Protein AF-A0A1S0TN84-F1 (afdb_monomer)

Foldseek 3Di:
DFLLVLCVVCLVVLLVVLLVLLLLLLVLVLLLVCLVCVPVNVVDDCVVSVVVSNVVSNVRSVVLSVQLNVQRDRDDDPPSDSLRSRDPVSSVVVVVVSVVSVVSSVVSVVVSVVSVVVVVVVCVVVVVVVVVVVVVVVVVVVVVVVVD

Sequence (148 aa):
MKRVNCYQSIFLYCYSFNMSTVTILFLAIDRFIAVQSPLKYRTARTIPYIALAIVTGFAYSTAFVIAGFIVADDELVEPCDQTMAYSTDLMTVWNYGSVSIAVAVFIINVIDYYLLRKTWKRCKYVCFSFILLTVKLRSNYGNVHRNK

pLDDT: mean 79.76, std 17.48, range [40.31, 96.12]

Radius of gyration: 25.68 Å; Cα contacts (8 Å, |Δi|>4): 105; chains: 1; bounding box: 56×32×80 Å

Organism: Loa loa (NCBI:txid7209)

Mean predicted aligned error: 10.69 Å

Solvent-accessible surface area (backbone atoms only — not comparable to full-atom values): 7874 Å² total; per-residue (Å²): 84,40,18,48,62,42,29,72,73,41,46,68,57,51,33,53,50,46,29,49,56,46,45,52,43,50,52,39,52,51,52,45,50,41,71,77,32,59,76,57,49,73,71,47,77,60,64,66,56,53,51,50,45,50,51,52,19,52,53,52,22,50,52,53,51,52,50,40,65,72,55,41,49,81,51,79,36,81,70,83,43,77,67,55,30,32,37,76,70,58,31,49,54,49,50,54,50,52,52,52,51,52,52,51,37,50,54,44,49,53,51,41,52,54,52,49,53,52,48,49,55,48,44,57,56,48,49,50,47,50,51,49,48,53,50,53,53,52,54,55,58,57,55,64,68,70,77,109

Structure (mmCIF, N/CA/C/O backbone):
data_AF-A0A1S0TN84-F1
#
_entry.id   AF-A0A1S0TN84-F1
#
loop_
_atom_site.group_PDB
_atom_site.id
_atom_site.type_symbol
_atom_site.label_atom_id
_atom_site.label_alt_id
_atom_site.label_comp_id
_atom_site.label_asym_id
_atom_site.label_entity_id
_atom_site.label_seq_id
_atom_site.pdbx_PDB_ins_code
_atom_site.Cartn_x
_atom_site.Cartn_y
_atom_site.Cartn_z
_atom_site.occupancy
_atom_site.B_iso_or_equiv
_atom_site.auth_seq_id
_atom_site.auth_comp_id
_atom_site.auth_asym_id
_atom_site.auth_atom_id
_atom_site.pdbx_PDB_model_num
ATOM 1 N N . MET A 1 1 ? 2.678 -1.314 -28.727 1.00 82.12 1 MET A N 1
ATOM 2 C CA . MET A 1 1 ? 3.517 -0.184 -28.230 1.00 82.12 1 MET A CA 1
ATOM 3 C C . MET A 1 1 ? 4.728 -0.771 -27.500 1.00 82.12 1 MET A C 1
ATOM 5 O O . MET A 1 1 ? 4.587 -1.844 -26.934 1.00 82.12 1 MET A O 1
ATOM 9 N N . LYS A 1 2 ? 5.915 -0.142 -27.502 1.00 86.88 2 LYS A N 1
ATOM 10 C CA . LYS A 1 2 ? 7.049 -0.647 -26.690 1.00 86.88 2 LYS A CA 1
ATOM 11 C C . LYS A 1 2 ? 6.750 -0.525 -25.187 1.00 86.88 2 LYS A C 1
ATOM 13 O O . LYS A 1 2 ? 6.219 0.513 -24.777 1.00 86.88 2 LYS A O 1
ATOM 18 N N . ARG A 1 3 ? 7.126 -1.521 -24.372 1.00 86.38 3 ARG A N 1
ATOM 19 C CA . ARG A 1 3 ? 6.904 -1.526 -22.909 1.00 86.38 3 ARG A CA 1
ATOM 20 C C . ARG A 1 3 ? 7.505 -0.296 -22.227 1.00 86.38 3 ARG A C 1
ATOM 22 O O . ARG A 1 3 ? 6.803 0.329 -21.442 1.00 86.38 3 ARG A O 1
ATOM 29 N N . VAL A 1 4 ? 8.715 0.134 -22.598 1.00 87.38 4 VAL A N 1
ATOM 30 C CA . VAL A 1 4 ? 9.333 1.378 -22.080 1.00 87.38 4 VAL A CA 1
ATOM 31 C C . VAL A 1 4 ? 8.448 2.620 -22.259 1.00 87.38 4 VAL A C 1
ATOM 33 O O . VAL A 1 4 ? 8.269 3.396 -21.322 1.00 87.38 4 VAL A O 1
ATOM 36 N N . ASN A 1 5 ? 7.833 2.783 -23.435 1.00 89.62 5 ASN A N 1
ATOM 37 C CA . ASN A 1 5 ? 6.984 3.937 -23.748 1.00 89.62 5 ASN A CA 1
ATOM 38 C C . ASN A 1 5 ? 5.638 3.837 -23.023 1.00 89.62 5 ASN A C 1
ATOM 40 O O . ASN A 1 5 ? 5.116 4.836 -22.533 1.00 89.62 5 ASN A O 1
ATOM 44 N N . CYS A 1 6 ? 5.089 2.623 -22.933 1.00 89.62 6 CYS A N 1
ATOM 45 C CA . CYS A 1 6 ? 3.885 2.354 -22.157 1.00 89.62 6 CYS A CA 1
ATOM 46 C C . CYS A 1 6 ? 4.108 2.691 -20.676 1.00 89.62 6 CYS A C 1
ATOM 48 O O . CYS A 1 6 ? 3.357 3.477 -20.099 1.00 89.62 6 CYS A O 1
ATOM 50 N N . TYR A 1 7 ? 5.187 2.174 -20.086 1.00 89.62 7 TYR A N 1
ATOM 51 C CA . TYR A 1 7 ? 5.543 2.402 -18.692 1.00 89.62 7 TYR A CA 1
ATOM 52 C C . TYR A 1 7 ? 5.740 3.891 -18.390 1.00 89.62 7 TYR A C 1
ATOM 54 O O . TYR A 1 7 ? 5.174 4.404 -17.429 1.00 89.62 7 TYR A O 1
ATOM 62 N N . GLN A 1 8 ? 6.439 4.622 -19.262 1.00 89.38 8 GLN A N 1
ATOM 63 C CA . GLN A 1 8 ? 6.575 6.080 -19.165 1.00 89.38 8 GLN A CA 1
ATOM 64 C C . GLN A 1 8 ? 5.245 6.834 -19.243 1.00 89.38 8 GLN A C 1
ATOM 66 O O . GLN A 1 8 ? 5.127 7.912 -18.668 1.00 89.38 8 GLN A O 1
ATOM 71 N N . SER A 1 9 ? 4.237 6.298 -19.930 1.00 90.88 9 SER A N 1
ATOM 72 C CA . SER A 1 9 ? 2.919 6.930 -19.987 1.00 90.88 9 SER A CA 1
ATOM 73 C C . SER A 1 9 ? 2.090 6.664 -18.729 1.00 90.88 9 SER A C 1
ATOM 75 O O . SER A 1 9 ? 1.264 7.502 -18.368 1.00 90.88 9 SER A O 1
ATOM 77 N N . ILE A 1 10 ? 2.282 5.516 -18.069 1.00 92.00 10 ILE A N 1
ATOM 78 C CA . ILE A 1 10 ? 1.441 5.076 -16.944 1.00 92.00 10 ILE A CA 1
ATOM 79 C C . ILE A 1 10 ? 2.160 5.050 -15.588 1.00 92.00 10 ILE A C 1
ATOM 81 O O . ILE A 1 10 ? 1.551 4.673 -14.588 1.00 92.00 10 ILE A O 1
ATOM 85 N N . PHE A 1 11 ? 3.424 5.478 -15.501 1.00 91.62 11 PHE A N 1
ATOM 86 C CA . PHE A 1 11 ? 4.207 5.394 -14.258 1.00 91.62 11 PHE A CA 1
ATOM 87 C C . PHE A 1 11 ? 3.533 6.106 -13.075 1.00 91.62 11 PHE A C 1
ATOM 89 O O . PHE A 1 11 ? 3.576 5.598 -11.957 1.00 91.62 11 PHE A O 1
ATOM 96 N N . LEU A 1 12 ? 2.871 7.248 -13.312 1.00 92.69 12 LEU A N 1
ATOM 97 C CA . LEU A 1 12 ? 2.117 7.968 -12.277 1.00 92.69 12 LEU A CA 1
ATOM 98 C C . LEU A 1 12 ? 0.924 7.156 -11.775 1.00 92.69 12 LEU A C 1
ATOM 100 O O . LEU A 1 12 ? 0.656 7.133 -10.577 1.00 92.69 12 LEU A O 1
ATOM 104 N N . TYR A 1 13 ? 0.232 6.458 -12.675 1.00 92.00 13 TYR A N 1
ATOM 105 C CA . TYR A 1 13 ? -0.866 5.573 -12.305 1.00 92.00 13 TYR A CA 1
ATOM 106 C C . TYR A 1 13 ? -0.361 4.405 -11.448 1.00 92.00 13 TYR A C 1
ATOM 108 O O . TYR A 1 13 ? -0.888 4.177 -10.356 1.00 92.00 13 TYR A O 1
ATOM 116 N N . CYS A 1 14 ? 0.715 3.734 -11.874 1.00 90.88 14 CYS A N 1
ATOM 117 C CA . CYS A 1 14 ? 1.341 2.658 -11.101 1.00 90.88 14 CYS A CA 1
ATOM 118 C C . CYS A 1 14 ? 1.813 3.149 -9.722 1.00 90.88 14 CYS A C 1
ATOM 120 O O . CYS A 1 14 ? 1.616 2.480 -8.706 1.00 90.88 14 CYS A O 1
ATOM 122 N N . TYR A 1 15 ? 2.381 4.355 -9.661 1.00 93.19 15 TYR A N 1
ATOM 123 C CA . TYR A 1 15 ? 2.799 4.993 -8.416 1.00 93.19 15 TYR A CA 1
ATOM 124 C C . TYR A 1 15 ? 1.627 5.194 -7.446 1.00 93.19 15 TYR A C 1
ATOM 126 O O . TYR A 1 15 ? 1.687 4.764 -6.290 1.00 93.19 15 TYR A O 1
ATOM 134 N N . SER A 1 16 ? 0.536 5.804 -7.920 1.00 94.25 16 SER A N 1
ATOM 135 C CA . SER A 1 16 ? -0.669 6.046 -7.122 1.00 94.25 16 SER A CA 1
ATOM 136 C C . SER A 1 16 ? -1.349 4.752 -6.674 1.00 94.25 16 SER A C 1
ATOM 138 O O . SER A 1 16 ? -1.869 4.688 -5.557 1.00 94.25 16 SER A O 1
ATOM 140 N N . PHE A 1 17 ? -1.326 3.705 -7.500 1.00 92.44 17 PHE A N 1
ATOM 141 C CA . PHE A 1 17 ? -1.874 2.401 -7.136 1.00 92.44 17 PHE A CA 1
ATOM 142 C C . PHE A 1 17 ? -1.087 1.752 -5.986 1.00 92.44 17 PHE A C 1
ATOM 144 O O . PHE A 1 17 ? -1.671 1.327 -4.983 1.00 92.44 17 PHE A O 1
ATOM 151 N N . ASN A 1 18 ? 0.245 1.748 -6.081 1.00 92.38 18 ASN A N 1
ATOM 152 C CA . ASN A 1 18 ? 1.125 1.217 -5.034 1.00 92.38 18 ASN A CA 1
ATOM 153 C C . ASN A 1 18 ? 0.947 1.976 -3.713 1.00 92.38 18 ASN A C 1
ATOM 155 O O . ASN A 1 18 ? 0.811 1.373 -2.648 1.00 92.38 18 ASN A O 1
ATOM 159 N N . MET A 1 19 ? 0.852 3.304 -3.795 1.00 94.19 19 MET A N 1
ATOM 160 C CA . MET A 1 19 ? 0.531 4.164 -2.656 1.00 94.19 19 MET A CA 1
ATOM 161 C C . MET A 1 19 ? -0.801 3.818 -1.998 1.00 94.19 19 MET A C 1
ATOM 163 O O . MET A 1 19 ? -0.888 3.700 -0.772 1.00 94.19 19 MET A O 1
ATOM 167 N N . SER A 1 20 ? -1.842 3.643 -2.809 1.00 93.69 20 SER A N 1
ATOM 168 C CA . SER A 1 20 ? -3.188 3.329 -2.328 1.00 93.69 20 SER A CA 1
ATOM 169 C C . SER A 1 20 ? -3.215 1.979 -1.614 1.00 93.69 20 SER A C 1
ATOM 171 O O . SER A 1 20 ? -3.809 1.862 -0.545 1.00 93.69 20 SER A O 1
ATOM 173 N N . THR A 1 21 ? -2.500 0.988 -2.148 1.00 92.81 21 THR A N 1
ATOM 174 C CA . THR A 1 21 ? -2.408 -0.364 -1.576 1.00 92.81 21 THR A CA 1
ATOM 175 C C . THR A 1 21 ? -1.798 -0.347 -0.173 1.00 92.81 21 THR A C 1
ATOM 177 O O . THR A 1 21 ? -2.374 -0.903 0.764 1.00 92.81 21 THR A O 1
ATOM 180 N N . VAL A 1 22 ? -0.680 0.365 0.009 1.00 93.81 22 VAL A N 1
ATOM 181 C CA . VAL A 1 22 ? -0.045 0.528 1.329 1.00 93.81 22 VAL A CA 1
ATOM 182 C C . VAL A 1 22 ? -0.947 1.323 2.276 1.00 93.81 22 VAL A C 1
ATOM 184 O O . VAL A 1 22 ? -1.143 0.936 3.427 1.00 93.81 22 VAL A O 1
ATOM 187 N N . THR A 1 23 ? -1.565 2.400 1.791 1.00 93.25 23 THR A N 1
ATOM 188 C CA . THR A 1 23 ? -2.438 3.258 2.607 1.00 93.25 23 THR A CA 1
ATOM 189 C C . THR A 1 23 ? -3.654 2.500 3.145 1.00 93.25 23 THR A C 1
ATOM 191 O O . THR A 1 23 ? -4.007 2.650 4.315 1.00 93.25 23 THR A O 1
ATOM 194 N N . ILE A 1 24 ? -4.280 1.648 2.327 1.00 93.81 24 ILE A N 1
ATOM 195 C CA . ILE A 1 24 ? -5.426 0.825 2.741 1.00 93.81 24 ILE A CA 1
ATOM 196 C C . ILE A 1 24 ? -5.029 -0.155 3.855 1.00 93.81 24 ILE A C 1
ATOM 198 O O . ILE A 1 24 ? -5.808 -0.359 4.789 1.00 93.81 24 ILE A O 1
ATOM 202 N N . LEU A 1 25 ? -3.816 -0.716 3.811 1.00 92.88 25 LEU A N 1
ATOM 203 C CA . LEU A 1 25 ? -3.302 -1.577 4.879 1.00 92.88 25 LEU A CA 1
ATOM 204 C C . LEU A 1 25 ? -3.161 -0.818 6.203 1.00 92.88 25 LEU A C 1
ATOM 206 O O . LEU A 1 25 ? -3.662 -1.276 7.231 1.00 92.88 25 LEU A O 1
ATOM 210 N N . PHE A 1 26 ? -2.548 0.368 6.182 1.00 92.94 26 PHE A N 1
ATOM 211 C CA . PHE A 1 26 ? -2.432 1.2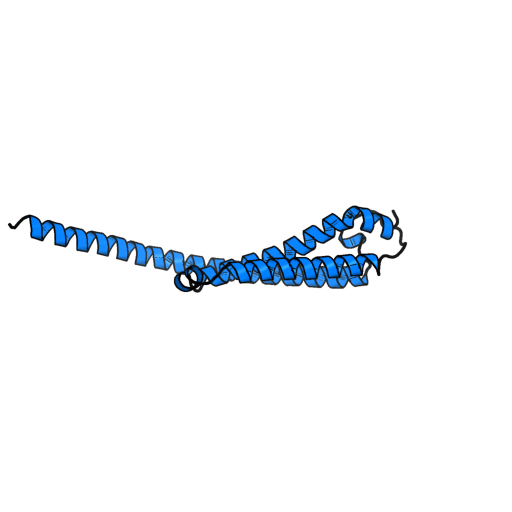05 7.380 1.00 92.94 26 PHE A CA 1
ATOM 212 C C . PHE A 1 26 ? -3.790 1.664 7.913 1.00 92.94 26 PHE A C 1
ATOM 214 O O . PHE A 1 26 ? -3.967 1.743 9.129 1.00 92.94 26 PHE A O 1
ATOM 221 N N . LEU A 1 27 ? -4.761 1.925 7.037 1.00 91.19 27 LEU A N 1
ATOM 222 C CA . LEU A 1 27 ? -6.123 2.268 7.441 1.00 91.19 27 LEU A CA 1
ATOM 223 C C . LEU A 1 27 ? -6.826 1.091 8.133 1.00 91.19 27 LEU A C 1
ATOM 225 O O . LEU A 1 27 ? -7.530 1.292 9.122 1.00 91.19 27 LEU A O 1
ATOM 229 N N . ALA A 1 28 ? -6.637 -0.134 7.635 1.00 91.19 28 ALA A N 1
ATOM 230 C CA . ALA A 1 28 ? -7.175 -1.334 8.272 1.00 91.19 28 ALA A CA 1
ATOM 231 C C . ALA A 1 28 ? -6.558 -1.545 9.665 1.00 91.19 28 ALA A C 1
ATOM 233 O O . ALA A 1 28 ? -7.274 -1.770 10.637 1.00 91.19 28 ALA A O 1
ATOM 234 N N . ILE A 1 29 ? -5.237 -1.391 9.791 1.00 90.12 29 ILE A N 1
ATOM 235 C CA . ILE A 1 29 ? -4.541 -1.509 11.081 1.00 90.12 29 ILE A CA 1
ATOM 236 C C . ILE A 1 29 ? -4.994 -0.416 12.062 1.00 90.12 29 ILE A C 1
ATOM 238 O O . ILE A 1 29 ? -5.229 -0.707 13.234 1.00 90.12 29 ILE A O 1
ATOM 242 N N . ASP A 1 30 ? -5.159 0.825 11.600 1.00 88.19 30 ASP A N 1
ATOM 243 C CA . ASP A 1 30 ? -5.621 1.940 12.436 1.00 88.19 30 ASP A CA 1
ATOM 244 C C . ASP A 1 30 ? -7.000 1.654 13.045 1.00 88.19 30 ASP A C 1
ATOM 246 O O . ASP A 1 30 ? -7.193 1.774 14.260 1.00 88.19 30 ASP A O 1
ATOM 250 N N . ARG A 1 31 ? -7.937 1.167 12.220 1.00 85.56 31 ARG A N 1
ATOM 251 C CA . ARG A 1 31 ? -9.271 0.743 12.667 1.00 85.56 31 ARG A CA 1
ATOM 252 C C . ARG A 1 31 ? -9.193 -0.382 13.693 1.00 85.56 31 ARG A C 1
ATOM 254 O O . ARG A 1 31 ? -9.846 -0.290 14.734 1.00 85.56 31 ARG A O 1
ATOM 261 N N . PHE A 1 32 ? -8.352 -1.385 13.458 1.00 85.88 32 PHE A N 1
ATOM 262 C CA . PHE A 1 32 ? -8.147 -2.483 14.401 1.00 85.88 32 PHE A CA 1
ATOM 263 C C . PHE A 1 32 ? -7.636 -2.004 15.765 1.00 85.88 32 PHE A C 1
ATOM 265 O O . PHE A 1 32 ? -8.150 -2.420 16.812 1.00 85.88 32 PHE A O 1
ATOM 272 N N . ILE A 1 33 ? -6.685 -1.066 15.784 1.00 84.00 33 ILE A N 1
ATOM 273 C CA . ILE A 1 33 ? -6.179 -0.460 17.025 1.00 84.00 33 ILE A CA 1
ATOM 274 C C . ILE A 1 33 ? -7.291 0.332 17.731 1.00 84.00 33 ILE A C 1
ATOM 276 O O . ILE A 1 33 ? -7.472 0.194 18.949 1.00 84.00 33 ILE A O 1
ATOM 280 N N . ALA A 1 34 ? -8.068 1.122 16.985 1.00 82.25 34 ALA A N 1
ATOM 281 C CA . ALA A 1 34 ? -9.163 1.921 17.531 1.00 82.25 34 ALA A CA 1
ATOM 282 C C . ALA A 1 34 ? -10.252 1.054 18.192 1.00 82.25 34 ALA A C 1
ATOM 284 O O . ALA A 1 34 ? -10.770 1.410 19.256 1.00 82.25 34 ALA A O 1
ATOM 285 N N . VAL A 1 35 ? -10.569 -0.109 17.612 1.00 79.19 35 VAL A N 1
ATOM 286 C CA . VAL A 1 35 ? -11.581 -1.039 18.142 1.00 79.19 35 VAL A CA 1
ATOM 287 C C . VAL A 1 35 ? -11.093 -1.776 19.391 1.00 79.19 35 VAL A C 1
ATOM 289 O O . VAL A 1 35 ? -11.876 -1.978 20.324 1.00 79.19 35 VAL A O 1
ATOM 292 N N . GLN A 1 36 ? -9.817 -2.165 19.450 1.00 77.38 36 GLN A N 1
ATOM 293 C CA . GLN A 1 36 ? -9.275 -2.876 20.613 1.00 77.38 36 GLN A CA 1
ATOM 294 C C . GLN A 1 36 ? -9.119 -1.990 21.852 1.00 77.38 36 GLN A C 1
ATOM 296 O O . GLN A 1 36 ? -9.205 -2.484 22.977 1.00 77.38 36 GLN A O 1
ATOM 301 N N . SER A 1 37 ? -8.847 -0.695 21.689 1.00 69.75 37 SER A N 1
ATOM 302 C CA . SER A 1 37 ? -8.525 0.184 22.818 1.00 69.75 37 SER A CA 1
ATOM 303 C C . SER A 1 37 ? -9.048 1.610 22.619 1.00 69.75 37 SER A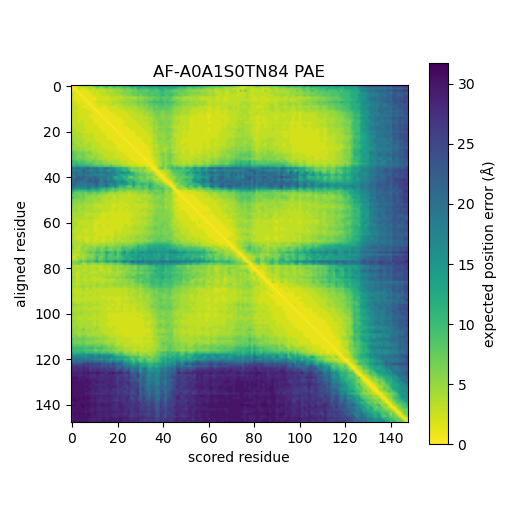 C 1
ATOM 305 O O . SER A 1 37 ? -8.252 2.541 22.490 1.00 69.75 37 SER A O 1
ATOM 307 N N . PRO A 1 38 ? -10.374 1.833 22.688 1.00 66.19 38 PRO A N 1
ATOM 308 C CA . PRO A 1 38 ? -10.979 3.142 22.423 1.00 66.19 38 PRO A CA 1
ATOM 309 C C . PRO A 1 38 ? -10.481 4.248 23.370 1.00 66.19 38 PRO A C 1
ATOM 311 O O . PRO A 1 38 ? -10.342 5.400 22.966 1.00 66.19 38 PRO A O 1
ATOM 314 N N . LEU A 1 39 ? -10.161 3.907 24.626 1.00 60.75 39 LEU A N 1
ATOM 315 C CA . LEU A 1 39 ? -9.639 4.866 25.609 1.00 60.75 39 LEU A CA 1
ATOM 316 C C . LEU A 1 39 ? -8.152 5.182 25.405 1.00 60.75 39 LEU A C 1
ATOM 318 O O . LEU A 1 39 ? -7.730 6.307 25.646 1.00 60.75 39 LEU A O 1
ATOM 322 N N . LYS A 1 40 ? -7.358 4.210 24.940 1.00 59.34 40 LYS A N 1
ATOM 323 C CA . LYS A 1 40 ? -5.915 4.388 24.717 1.00 59.34 40 LYS A CA 1
ATOM 324 C C . LYS A 1 40 ? -5.635 5.049 23.367 1.00 59.34 40 LYS A C 1
ATOM 326 O O . LYS A 1 40 ? -4.733 5.872 23.283 1.00 59.34 40 LYS A O 1
ATOM 331 N N . TYR A 1 41 ? -6.456 4.761 22.353 1.00 61.44 41 TYR A N 1
ATOM 332 C CA . TYR A 1 41 ? -6.411 5.405 21.039 1.00 61.44 41 TYR A CA 1
ATOM 333 C C . TYR A 1 41 ? -6.693 6.912 21.130 1.00 61.44 41 TYR A C 1
ATOM 335 O O . TYR A 1 41 ? -6.010 7.702 20.491 1.00 61.44 41 TYR A O 1
ATOM 343 N N . ARG A 1 42 ? -7.617 7.336 22.009 1.00 59.47 42 ARG A N 1
ATOM 344 C CA . ARG A 1 42 ? -7.923 8.761 22.239 1.00 59.47 42 ARG A CA 1
ATOM 345 C C . ARG A 1 42 ? -6.759 9.556 22.846 1.00 59.47 42 ARG A C 1
ATOM 347 O O . ARG A 1 42 ? -6.688 10.764 22.647 1.00 59.47 42 ARG A O 1
ATOM 354 N N . THR A 1 43 ? -5.868 8.892 23.580 1.00 59.22 43 THR A N 1
ATOM 355 C CA . THR A 1 43 ? -4.701 9.522 24.225 1.00 59.22 43 THR A CA 1
ATOM 356 C C . THR A 1 43 ? -3.414 9.320 23.416 1.00 59.22 43 THR A C 1
ATOM 358 O O . THR A 1 43 ? -2.437 10.041 23.612 1.00 59.22 43 THR A O 1
ATOM 361 N N . ALA A 1 44 ? -3.389 8.351 22.497 1.00 61.84 44 ALA A N 1
ATOM 362 C CA . ALA A 1 44 ? -2.249 8.098 21.629 1.00 61.84 44 ALA A CA 1
ATOM 363 C C . ALA A 1 44 ? -2.103 9.210 20.577 1.00 61.84 44 ALA A C 1
ATOM 365 O O . ALA A 1 44 ? -3.070 9.637 19.949 1.00 61.84 44 ALA A O 1
ATOM 366 N N . ARG A 1 45 ? -0.868 9.678 20.359 1.00 63.47 45 ARG A N 1
ATOM 367 C CA . ARG A 1 45 ? -0.556 10.622 19.279 1.00 63.47 45 ARG A CA 1
ATOM 368 C C . ARG A 1 45 ? -0.702 9.901 17.934 1.00 63.47 45 ARG A C 1
ATOM 370 O O . ARG A 1 45 ? 0.103 9.032 17.619 1.00 63.47 45 ARG A O 1
ATOM 377 N N . THR A 1 46 ? -1.694 10.291 17.139 1.00 74.25 46 THR A N 1
ATOM 378 C CA . THR A 1 46 ? -1.978 9.740 15.798 1.00 74.25 46 THR A CA 1
ATOM 379 C C . THR A 1 46 ? -0.999 10.225 14.721 1.00 74.25 46 THR A C 1
ATOM 381 O O . THR A 1 46 ? -0.774 9.541 13.728 1.00 74.25 46 THR A O 1
ATOM 384 N N . ILE A 1 47 ? -0.346 11.371 14.936 1.00 79.81 47 ILE A N 1
ATOM 3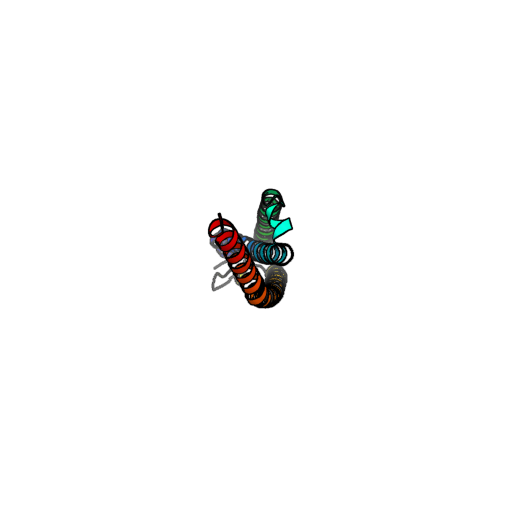85 C CA . ILE A 1 47 ? 0.600 11.987 13.988 1.00 79.81 47 ILE A CA 1
ATOM 386 C C . ILE A 1 47 ? 1.786 11.082 13.597 1.00 79.81 47 ILE A C 1
ATOM 388 O O . ILE A 1 47 ? 2.002 10.916 12.398 1.00 79.81 47 ILE A O 1
ATOM 392 N N . PRO A 1 48 ? 2.559 10.473 14.524 1.00 83.56 48 PRO A N 1
ATOM 393 C CA . PRO A 1 48 ? 3.683 9.614 14.140 1.00 83.56 48 PRO A CA 1
ATOM 394 C C . PRO A 1 48 ? 3.243 8.378 13.348 1.00 83.56 48 PRO A C 1
ATOM 396 O O . PRO A 1 48 ? 3.967 7.934 12.463 1.00 83.56 48 PRO A O 1
ATOM 399 N N . TYR A 1 49 ? 2.049 7.850 13.626 1.00 85.38 49 TYR A N 1
ATOM 400 C CA . TYR A 1 49 ? 1.498 6.718 12.887 1.00 85.38 49 TYR A CA 1
ATOM 401 C C . TYR A 1 49 ? 1.169 7.098 11.438 1.00 85.38 49 TYR A C 1
ATOM 403 O O . TYR A 1 49 ? 1.575 6.409 10.506 1.00 85.38 49 TYR A O 1
ATOM 411 N N . ILE A 1 50 ? 0.503 8.240 11.243 1.00 87.50 50 ILE A N 1
ATOM 412 C CA . ILE A 1 50 ? 0.181 8.763 9.909 1.00 87.50 50 ILE A CA 1
ATOM 413 C C . ILE A 1 50 ? 1.463 9.080 9.132 1.00 87.50 50 ILE A C 1
ATOM 415 O O . ILE A 1 50 ? 1.577 8.722 7.962 1.00 87.50 50 ILE A O 1
ATOM 419 N N . ALA A 1 51 ? 2.452 9.701 9.781 1.00 89.88 51 ALA A N 1
ATOM 420 C CA . ALA A 1 51 ? 3.742 9.980 9.159 1.00 89.88 51 ALA A CA 1
ATOM 421 C C . ALA A 1 51 ? 4.435 8.688 8.698 1.00 89.88 51 ALA A C 1
ATOM 423 O O . ALA A 1 51 ? 4.939 8.632 7.579 1.00 89.88 51 ALA A O 1
ATOM 424 N N . LEU A 1 52 ? 4.405 7.631 9.515 1.00 90.25 52 LEU A N 1
ATOM 425 C CA . LEU A 1 52 ? 4.976 6.334 9.157 1.00 90.25 52 LEU A CA 1
ATOM 426 C C . LEU A 1 52 ? 4.239 5.683 7.976 1.00 90.25 52 LEU A C 1
ATOM 428 O O . LEU A 1 52 ? 4.892 5.169 7.069 1.00 90.25 52 LEU A O 1
ATOM 432 N N . ALA A 1 53 ? 2.907 5.760 7.933 1.00 90.62 53 ALA A N 1
ATOM 433 C CA . ALA A 1 53 ? 2.111 5.261 6.809 1.00 90.62 53 ALA A CA 1
ATOM 434 C C . ALA A 1 53 ? 2.446 5.984 5.493 1.00 90.62 53 ALA A C 1
ATOM 436 O O . ALA A 1 53 ? 2.648 5.352 4.458 1.00 90.62 53 ALA A O 1
ATOM 437 N N . ILE A 1 54 ? 2.570 7.312 5.545 1.00 92.75 54 ILE A N 1
ATOM 438 C CA . ILE A 1 54 ? 2.933 8.129 4.385 1.00 92.75 54 ILE A CA 1
ATOM 439 C C . ILE A 1 54 ? 4.351 7.785 3.922 1.00 92.75 54 ILE A C 1
ATOM 441 O O . ILE A 1 54 ? 4.550 7.445 2.759 1.00 92.75 54 ILE A O 1
ATOM 445 N N . VAL A 1 55 ? 5.335 7.816 4.825 1.00 94.44 55 VAL A N 1
ATOM 446 C CA . VAL A 1 55 ? 6.746 7.560 4.489 1.00 94.44 55 VAL A CA 1
ATOM 447 C C . VAL A 1 55 ? 6.937 6.163 3.899 1.00 94.44 55 VAL A C 1
ATOM 449 O O . VAL A 1 55 ? 7.631 6.016 2.896 1.00 94.44 55 VAL A O 1
ATOM 452 N N . THR A 1 56 ? 6.297 5.143 4.471 1.00 93.00 56 THR A N 1
ATOM 453 C CA . THR A 1 56 ? 6.377 3.769 3.946 1.00 93.00 56 THR A CA 1
ATOM 454 C C . THR A 1 56 ? 5.679 3.624 2.596 1.00 93.00 56 THR A C 1
ATOM 456 O O . THR A 1 56 ? 6.224 2.963 1.715 1.00 93.00 56 THR A O 1
ATOM 459 N N . GLY A 1 57 ? 4.540 4.293 2.382 1.00 93.25 57 GLY A N 1
ATOM 460 C CA . GLY A 1 57 ? 3.900 4.379 1.069 1.00 93.25 57 GLY A CA 1
ATOM 461 C C . GLY A 1 57 ? 4.818 5.017 0.022 1.00 93.25 57 GLY A C 1
ATOM 462 O O . GLY A 1 57 ? 5.024 4.441 -1.050 1.00 93.25 57 GLY A O 1
ATOM 463 N N . PHE A 1 58 ? 5.422 6.168 0.343 1.00 94.50 58 PHE A N 1
ATOM 464 C CA . PHE A 1 58 ? 6.381 6.865 -0.527 1.00 94.50 58 PHE A CA 1
ATOM 465 C C . PHE A 1 58 ? 7.592 5.984 -0.843 1.00 94.50 58 PHE A C 1
ATOM 467 O O . PHE A 1 58 ? 7.967 5.857 -2.007 1.00 94.50 58 PHE A O 1
ATOM 474 N N . ALA A 1 59 ? 8.174 5.324 0.157 1.00 94.69 59 ALA A N 1
ATOM 475 C CA . ALA A 1 59 ? 9.328 4.451 -0.035 1.00 94.69 59 ALA A CA 1
ATOM 476 C C . ALA A 1 59 ? 8.991 3.227 -0.906 1.00 94.69 59 ALA A C 1
ATOM 478 O O . ALA A 1 59 ? 9.724 2.911 -1.839 1.00 94.69 59 ALA A O 1
ATOM 479 N N . TYR A 1 60 ? 7.857 2.569 -0.652 1.00 93.12 60 TYR A N 1
ATOM 480 C CA . TYR A 1 60 ? 7.425 1.397 -1.417 1.00 93.12 60 TYR A CA 1
ATOM 481 C C . TYR A 1 60 ? 7.128 1.744 -2.882 1.00 93.12 60 TYR A C 1
ATOM 483 O O . TYR A 1 60 ? 7.632 1.101 -3.801 1.00 93.12 60 TYR A O 1
ATOM 491 N N . SER A 1 61 ? 6.346 2.800 -3.110 1.00 93.81 61 SER A N 1
ATOM 492 C CA . SER A 1 61 ? 5.962 3.235 -4.457 1.00 93.81 61 SER A CA 1
ATOM 493 C C . SER A 1 61 ? 7.151 3.731 -5.282 1.00 93.81 61 SER A C 1
ATOM 495 O O . SER A 1 61 ? 7.256 3.381 -6.456 1.00 93.81 61 SER A O 1
ATOM 497 N N . THR A 1 62 ? 8.078 4.489 -4.684 1.00 93.44 62 THR A N 1
ATOM 498 C CA . THR A 1 62 ? 9.301 4.935 -5.373 1.00 93.44 62 THR A CA 1
ATOM 499 C C . THR A 1 62 ? 10.218 3.765 -5.721 1.00 93.44 62 THR A C 1
ATOM 501 O O . THR A 1 62 ? 10.702 3.711 -6.850 1.00 93.44 62 THR A O 1
ATOM 504 N N . ALA A 1 63 ? 10.402 2.796 -4.817 1.00 93.12 63 ALA A N 1
ATOM 505 C CA . ALA A 1 63 ? 11.198 1.599 -5.088 1.00 93.12 63 ALA A CA 1
ATOM 506 C C . ALA A 1 63 ? 10.649 0.806 -6.285 1.00 93.12 63 ALA A C 1
ATOM 508 O O . ALA A 1 63 ? 11.408 0.462 -7.191 1.00 93.12 63 ALA A O 1
ATOM 509 N N . PHE A 1 64 ? 9.331 0.586 -6.337 1.00 90.75 64 PHE A N 1
ATOM 510 C CA . PHE A 1 64 ? 8.692 -0.095 -7.467 1.00 90.75 64 PHE A CA 1
ATOM 511 C C . PHE A 1 64 ? 8.769 0.706 -8.765 1.00 90.75 64 PHE A C 1
ATOM 513 O O . PHE A 1 64 ? 8.969 0.118 -9.827 1.00 90.75 64 PHE A O 1
ATOM 520 N N . VAL A 1 65 ? 8.643 2.036 -8.700 1.00 91.81 65 VAL A N 1
ATOM 521 C CA . VAL A 1 65 ? 8.751 2.865 -9.904 1.00 91.81 65 VAL A CA 1
ATOM 522 C C . VAL A 1 65 ? 10.162 2.822 -10.486 1.00 91.81 65 VAL A C 1
ATOM 524 O O . VAL A 1 65 ? 10.316 2.629 -11.692 1.00 91.81 65 VAL A O 1
ATOM 527 N N . ILE A 1 66 ? 11.182 2.957 -9.636 1.00 92.44 66 ILE A N 1
ATOM 528 C CA . ILE A 1 66 ? 12.592 2.894 -10.038 1.00 92.44 66 ILE A CA 1
ATOM 529 C C . ILE A 1 6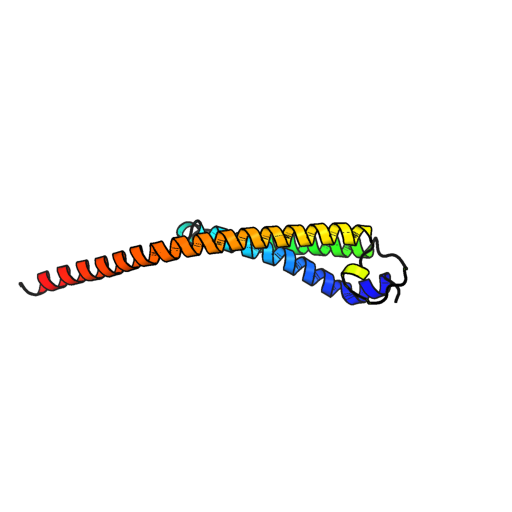6 ? 12.921 1.508 -10.601 1.00 92.44 66 ILE A C 1
ATOM 531 O O . ILE A 1 66 ? 13.500 1.418 -11.680 1.00 92.44 66 ILE A O 1
ATOM 535 N N . ALA A 1 67 ? 12.497 0.437 -9.923 1.00 91.12 67 ALA A N 1
ATOM 536 C CA . ALA A 1 67 ? 12.671 -0.926 -10.420 1.00 91.12 67 ALA A CA 1
ATOM 537 C C . ALA A 1 67 ? 12.008 -1.116 -11.793 1.00 91.12 67 ALA A C 1
ATOM 539 O O . ALA A 1 67 ? 12.619 -1.685 -12.692 1.00 91.12 67 ALA A O 1
ATOM 540 N N . GLY A 1 68 ? 10.802 -0.576 -11.990 1.00 88.19 68 GLY A N 1
ATOM 541 C CA . GLY A 1 68 ? 10.120 -0.648 -13.279 1.00 88.19 68 GLY A CA 1
ATOM 542 C C . GLY A 1 68 ? 10.836 0.110 -14.394 1.00 88.19 68 GLY A C 1
ATOM 543 O O . GLY A 1 68 ? 10.841 -0.378 -15.511 1.00 88.19 68 GLY A O 1
ATOM 544 N N . PHE A 1 69 ? 11.508 1.233 -14.110 1.00 88.69 69 PHE A N 1
ATOM 545 C CA . PHE A 1 69 ? 12.334 1.923 -15.112 1.00 88.69 69 PHE A CA 1
ATOM 546 C C . PHE A 1 69 ? 13.619 1.163 -15.459 1.00 88.69 69 PHE A C 1
ATOM 548 O O . PHE A 1 69 ? 14.045 1.199 -16.608 1.00 88.69 69 PHE A O 1
ATOM 555 N N . ILE A 1 70 ? 14.243 0.497 -14.481 1.00 89.00 70 ILE A N 1
ATOM 556 C CA . ILE A 1 70 ? 15.504 -0.237 -14.681 1.00 89.00 70 ILE A CA 1
ATOM 557 C C . ILE A 1 70 ? 15.273 -1.538 -15.457 1.00 89.00 70 ILE A C 1
ATOM 559 O O . ILE A 1 70 ? 16.081 -1.887 -16.311 1.00 89.00 70 ILE A O 1
ATOM 563 N N . VAL A 1 71 ? 14.184 -2.250 -15.160 1.00 87.81 71 VAL A N 1
ATOM 564 C CA . VAL A 1 71 ? 13.857 -3.559 -15.755 1.00 87.81 71 VAL A CA 1
ATOM 565 C C . VAL A 1 71 ? 12.869 -3.411 -16.928 1.00 87.81 71 VAL A C 1
ATOM 567 O O . VAL A 1 71 ? 12.243 -4.377 -17.350 1.00 87.81 71 VAL A O 1
ATOM 570 N N . ALA A 1 72 ? 12.659 -2.196 -17.446 1.00 82.75 72 ALA A N 1
ATOM 571 C CA . ALA A 1 72 ? 11.793 -1.997 -18.603 1.00 82.75 72 ALA A CA 1
ATOM 572 C C . ALA A 1 72 ? 12.499 -2.451 -19.888 1.00 82.75 72 ALA A C 1
ATOM 574 O O . ALA A 1 72 ? 13.471 -1.838 -20.323 1.00 82.75 72 ALA A O 1
ATOM 575 N N . ASP A 1 73 ? 11.958 -3.493 -20.515 1.00 84.75 73 ASP A N 1
ATOM 576 C CA . ASP A 1 73 ? 12.444 -4.008 -21.797 1.00 84.75 73 ASP A CA 1
ATOM 577 C C . ASP A 1 73 ? 11.761 -3.338 -22.996 1.00 84.75 73 ASP A C 1
ATOM 579 O O . ASP A 1 73 ? 10.708 -2.716 -22.884 1.00 84.75 73 ASP A O 1
ATOM 583 N N . ASP A 1 74 ? 12.315 -3.528 -24.189 1.00 83.44 74 ASP A N 1
ATOM 584 C CA . ASP A 1 74 ? 11.795 -2.957 -25.439 1.00 83.44 74 ASP A CA 1
ATOM 585 C C . ASP A 1 74 ? 10.736 -3.836 -26.137 1.00 83.44 74 ASP A C 1
ATOM 587 O O . ASP A 1 74 ? 10.420 -3.643 -27.315 1.00 83.44 74 ASP A O 1
ATOM 591 N N . GLU A 1 75 ? 10.169 -4.800 -25.411 1.00 85.44 75 GLU A N 1
ATOM 592 C CA . GLU A 1 75 ? 9.181 -5.740 -25.938 1.00 85.44 75 GLU A CA 1
ATOM 593 C C . GLU A 1 75 ? 7.880 -5.027 -26.347 1.00 85.44 75 GLU A C 1
ATOM 595 O O . GLU A 1 75 ? 7.442 -4.053 -25.723 1.00 85.44 75 GLU A O 1
ATOM 600 N N . LEU A 1 76 ? 7.258 -5.501 -27.430 1.00 84.00 76 LEU A N 1
ATOM 601 C CA . LEU A 1 76 ? 5.985 -4.976 -27.912 1.00 84.00 76 LEU A CA 1
ATOM 602 C C . LEU A 1 76 ? 4.845 -5.527 -27.050 1.00 84.00 76 LEU A C 1
ATOM 604 O O . LEU A 1 76 ? 4.558 -6.719 -27.077 1.00 84.00 76 LEU A O 1
ATOM 608 N N . VAL A 1 77 ? 4.174 -4.636 -26.322 1.00 83.56 77 VAL A N 1
ATOM 609 C CA . VAL A 1 77 ? 3.002 -4.941 -25.493 1.00 83.56 77 VAL A CA 1
ATOM 610 C C . VAL A 1 77 ? 1.792 -4.148 -25.970 1.00 83.56 77 VAL A C 1
ATOM 612 O O . VAL A 1 77 ? 1.858 -2.933 -26.189 1.00 83.56 77 VAL A O 1
ATOM 615 N N . GLU A 1 78 ? 0.683 -4.863 -26.139 1.00 82.06 78 GLU A N 1
ATOM 616 C CA . GLU A 1 78 ? -0.653 -4.359 -26.456 1.00 82.06 78 GLU A CA 1
ATOM 617 C C . GLU A 1 78 ? -1.672 -5.252 -25.724 1.00 82.06 78 GLU A C 1
ATOM 619 O O . GLU A 1 78 ? -1.691 -6.455 -25.993 1.00 82.06 78 GLU A O 1
ATOM 624 N N . PRO A 1 79 ? -2.500 -4.726 -24.791 1.00 86.50 79 PRO A N 1
ATOM 625 C CA . PRO A 1 79 ? -2.693 -3.323 -24.379 1.00 86.50 79 PRO A CA 1
ATOM 626 C C . PRO A 1 79 ? -1.668 -2.790 -23.350 1.00 86.50 79 PRO A C 1
ATOM 628 O O . PRO A 1 79 ? -0.962 -3.553 -22.696 1.00 86.50 79 PRO A O 1
ATOM 631 N N . CYS A 1 80 ? -1.615 -1.459 -23.187 1.00 86.31 80 CYS A N 1
ATOM 632 C CA . CYS A 1 80 ? -0.822 -0.793 -22.146 1.00 86.31 80 CYS A CA 1
ATOM 633 C C . CYS A 1 80 ? -1.603 -0.737 -20.817 1.00 86.31 80 CYS A C 1
ATOM 635 O O . CYS A 1 80 ? -2.466 0.120 -20.631 1.00 86.31 80 CYS A O 1
ATOM 637 N N . ASP A 1 81 ? -1.305 -1.675 -19.919 1.00 87.81 81 ASP A N 1
ATOM 638 C CA . ASP A 1 81 ? -1.896 -1.858 -18.583 1.00 87.81 81 ASP A CA 1
ATOM 639 C C . ASP A 1 81 ? -0.768 -1.950 -17.535 1.00 87.81 81 ASP A C 1
ATOM 641 O O . ASP A 1 81 ? 0.364 -2.289 -17.876 1.00 87.81 81 ASP A O 1
ATOM 645 N N . GLN A 1 82 ? -1.063 -1.670 -16.263 1.00 84.62 82 GLN A N 1
ATOM 646 C CA . GLN A 1 82 ? -0.142 -1.838 -15.125 1.00 84.62 82 GLN A CA 1
ATOM 647 C C . GLN A 1 82 ? 0.633 -3.174 -15.116 1.00 84.62 82 GLN A C 1
ATOM 649 O O . GLN A 1 82 ? 1.846 -3.176 -14.930 1.00 84.62 82 GLN A O 1
ATOM 654 N N . THR A 1 83 ? -0.038 -4.300 -15.349 1.00 85.44 83 THR A N 1
ATOM 655 C CA . THR A 1 83 ? 0.537 -5.652 -15.385 1.00 85.44 83 THR A CA 1
ATOM 656 C C . THR A 1 83 ? 1.459 -5.856 -16.582 1.00 85.44 83 THR A C 1
ATOM 658 O O . THR A 1 83 ? 2.520 -6.452 -16.436 1.00 85.44 83 THR A O 1
ATOM 661 N N . MET A 1 84 ? 1.099 -5.302 -17.741 1.00 85.44 84 MET A N 1
ATOM 662 C CA . MET A 1 84 ? 1.850 -5.454 -18.995 1.00 85.44 84 MET A CA 1
ATOM 663 C C . MET A 1 84 ? 3.006 -4.451 -19.123 1.00 85.44 84 MET A C 1
ATOM 665 O O . MET A 1 84 ? 3.929 -4.651 -19.916 1.00 85.44 84 MET A O 1
ATOM 669 N N . ALA A 1 85 ? 2.956 -3.358 -18.358 1.00 85.69 85 ALA A N 1
ATOM 670 C CA . ALA A 1 85 ? 4.006 -2.350 -18.311 1.00 85.69 85 ALA A CA 1
ATOM 671 C C . ALA A 1 85 ? 5.207 -2.785 -17.461 1.00 85.69 85 ALA A C 1
ATOM 673 O O . ALA A 1 85 ? 6.311 -2.288 -17.676 1.00 85.69 85 ALA A O 1
ATOM 674 N N . TYR A 1 86 ? 5.009 -3.715 -16.525 1.00 86.81 86 TYR A N 1
ATOM 675 C CA . TYR A 1 86 ? 6.099 -4.369 -15.811 1.00 86.81 86 TYR A CA 1
ATOM 676 C C . TYR A 1 86 ? 6.688 -5.521 -16.637 1.00 86.81 86 TYR A C 1
ATOM 678 O O . TYR A 1 86 ? 6.005 -6.147 -17.446 1.00 86.81 86 TYR A O 1
ATOM 686 N N . SER A 1 87 ? 7.973 -5.813 -16.429 1.00 87.94 87 SER A N 1
ATOM 687 C CA . SER A 1 87 ? 8.575 -7.059 -16.911 1.00 87.94 87 SER A CA 1
ATOM 688 C C . SER A 1 87 ? 7.980 -8.263 -16.178 1.00 87.94 87 SER A C 1
ATOM 690 O O . SER A 1 87 ? 7.401 -8.121 -15.100 1.00 87.94 87 SER A O 1
ATOM 692 N N . THR A 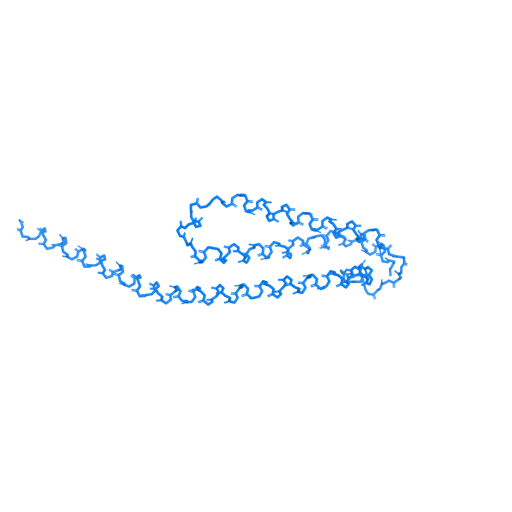1 88 ? 8.127 -9.464 -16.733 1.00 87.00 88 THR A N 1
ATOM 693 C CA . THR A 1 88 ? 7.552 -10.698 -16.166 1.00 87.00 88 THR A CA 1
ATOM 694 C C . THR A 1 88 ? 7.986 -10.954 -14.722 1.00 87.00 88 THR A C 1
ATOM 696 O O . THR A 1 88 ? 7.167 -11.342 -13.881 1.00 87.00 88 THR A O 1
ATOM 699 N N . ASP A 1 89 ? 9.251 -10.676 -14.413 1.00 88.06 89 ASP A N 1
ATOM 700 C CA . ASP A 1 89 ? 9.818 -10.883 -13.080 1.00 88.06 89 ASP A CA 1
ATOM 701 C C . ASP A 1 89 ? 9.238 -9.879 -12.081 1.00 88.06 89 ASP A C 1
ATOM 703 O O . ASP A 1 89 ? 8.753 -10.251 -11.007 1.00 88.06 89 ASP A O 1
ATOM 707 N N . LEU A 1 90 ? 9.206 -8.599 -12.466 1.00 89.81 90 LEU A N 1
ATOM 708 C CA . LEU A 1 90 ? 8.683 -7.533 -11.619 1.00 89.81 90 LEU A CA 1
ATOM 709 C C . LEU A 1 90 ? 7.165 -7.649 -11.433 1.00 89.81 90 LEU A C 1
ATOM 711 O O . LEU A 1 90 ? 6.669 -7.440 -10.326 1.00 89.81 90 LEU A O 1
ATOM 715 N N . MET A 1 91 ? 6.437 -8.052 -12.477 1.00 90.69 91 MET A N 1
ATOM 716 C CA . MET A 1 91 ? 5.003 -8.338 -12.429 1.00 90.69 91 MET A CA 1
ATOM 717 C C . MET A 1 91 ? 4.697 -9.445 -11.419 1.00 90.69 91 MET A C 1
ATOM 719 O O . MET A 1 91 ? 3.764 -9.309 -10.630 1.00 90.69 91 MET A O 1
ATOM 723 N N . THR A 1 92 ? 5.478 -10.528 -11.409 1.00 91.00 92 THR A N 1
ATOM 724 C CA . THR A 1 92 ? 5.258 -11.655 -10.489 1.00 91.00 92 THR A CA 1
ATOM 725 C C . THR A 1 92 ? 5.440 -11.224 -9.036 1.00 91.00 92 THR A C 1
ATOM 727 O O . THR A 1 92 ? 4.583 -11.498 -8.191 1.00 91.00 92 THR A O 1
ATOM 730 N N . VAL A 1 93 ? 6.518 -10.486 -8.751 1.00 92.25 93 VAL A N 1
ATOM 731 C CA . VAL A 1 93 ? 6.795 -9.942 -7.412 1.00 92.25 93 VAL A CA 1
ATOM 732 C C . VAL A 1 93 ? 5.702 -8.964 -6.982 1.00 92.25 93 VAL A C 1
ATOM 734 O O . VAL A 1 93 ? 5.184 -9.057 -5.866 1.00 92.25 93 VAL A O 1
ATOM 737 N N . TRP A 1 94 ? 5.317 -8.047 -7.870 1.00 91.81 94 TRP A N 1
ATOM 738 C CA . TRP A 1 94 ? 4.274 -7.062 -7.606 1.00 91.81 94 TRP A CA 1
ATOM 739 C C . TRP A 1 94 ? 2.912 -7.713 -7.351 1.00 91.81 94 TRP A C 1
ATOM 741 O O . TRP A 1 94 ? 2.228 -7.352 -6.393 1.00 91.81 94 TRP A O 1
ATOM 751 N N . ASN A 1 95 ? 2.525 -8.698 -8.162 1.00 92.56 95 ASN A N 1
ATOM 752 C CA . ASN A 1 95 ? 1.248 -9.391 -8.030 1.00 92.56 95 ASN A CA 1
ATOM 753 C C . ASN A 1 95 ? 1.186 -10.175 -6.712 1.00 92.56 95 ASN A C 1
ATOM 755 O O . ASN A 1 95 ? 0.227 -10.045 -5.953 1.00 92.56 95 ASN A O 1
ATOM 759 N N . TYR A 1 96 ? 2.250 -10.912 -6.378 1.00 93.06 96 TYR A N 1
ATOM 760 C CA . TYR A 1 96 ? 2.329 -11.626 -5.105 1.00 93.06 96 TYR A CA 1
ATOM 761 C C . TYR A 1 96 ? 2.246 -10.668 -3.904 1.00 93.06 96 TYR A C 1
ATOM 763 O O . TYR A 1 96 ? 1.513 -10.933 -2.946 1.00 93.06 96 TYR A O 1
ATOM 771 N N . GLY A 1 97 ? 2.938 -9.524 -3.968 1.00 91.75 97 GLY A N 1
ATOM 772 C CA . GLY A 1 97 ? 2.872 -8.479 -2.945 1.00 91.75 97 GLY A CA 1
ATOM 773 C C . GLY A 1 97 ? 1.470 -7.879 -2.799 1.00 91.75 97 GLY A C 1
ATOM 774 O O . GLY A 1 97 ? 0.927 -7.839 -1.694 1.00 91.75 97 GLY A O 1
ATOM 775 N N . SER A 1 98 ? 0.855 -7.484 -3.914 1.00 91.00 98 SER A N 1
ATOM 776 C CA . SER A 1 98 ? -0.493 -6.906 -3.967 1.00 91.00 98 SER A CA 1
ATOM 777 C C . SER A 1 98 ? -1.552 -7.859 -3.417 1.00 91.00 98 SER A C 1
ATOM 779 O O . SER A 1 98 ? -2.358 -7.470 -2.569 1.00 91.00 98 SER A O 1
ATOM 781 N N . VAL A 1 99 ? -1.518 -9.130 -3.828 1.00 94.19 99 VAL A N 1
ATOM 782 C CA . VAL A 1 99 ? -2.437 -10.166 -3.335 1.00 94.19 99 VAL A CA 1
ATOM 783 C C . VAL A 1 99 ? -2.232 -10.412 -1.841 1.00 94.19 99 VAL A C 1
ATOM 785 O O . VAL A 1 99 ? -3.207 -10.489 -1.093 1.00 94.19 99 VAL A O 1
ATOM 788 N N . SER A 1 100 ? -0.981 -10.472 -1.378 1.00 95.06 100 SER A N 1
ATOM 789 C CA . SER A 1 100 ? -0.670 -10.659 0.045 1.00 95.06 100 SER A CA 1
ATOM 790 C C . SER A 1 100 ? -1.234 -9.525 0.906 1.00 95.06 100 SER A C 1
ATOM 792 O O . SER A 1 100 ? -1.853 -9.780 1.942 1.00 95.06 100 SER A O 1
ATOM 794 N N . ILE A 1 101 ? -1.082 -8.271 0.462 1.00 94.25 101 ILE A N 1
ATOM 795 C CA . ILE A 1 101 ? -1.643 -7.104 1.156 1.00 94.25 101 ILE A CA 1
ATOM 796 C C . ILE A 1 101 ? -3.175 -7.156 1.141 1.00 94.25 101 ILE A C 1
ATOM 798 O O . ILE A 1 101 ? -3.799 -6.945 2.182 1.00 94.25 101 ILE A O 1
ATOM 802 N N . ALA A 1 102 ? -3.790 -7.488 0.003 1.00 94.06 102 ALA A N 1
ATOM 803 C CA . ALA A 1 102 ? -5.244 -7.595 -0.112 1.00 94.06 102 ALA A CA 1
ATOM 804 C C . ALA A 1 102 ? -5.827 -8.646 0.850 1.00 94.06 102 ALA A C 1
ATOM 806 O O . ALA A 1 102 ? -6.816 -8.379 1.539 1.00 94.06 102 ALA A O 1
ATOM 807 N N . VAL A 1 103 ? -5.187 -9.815 0.959 1.00 96.12 103 VAL A N 1
ATOM 808 C CA . VAL A 1 103 ? -5.585 -10.872 1.903 1.00 96.12 103 VAL A CA 1
ATOM 809 C C . VAL A 1 103 ? -5.437 -10.400 3.351 1.00 96.12 103 VAL A C 1
ATOM 811 O O . VAL A 1 103 ? -6.357 -10.588 4.149 1.00 96.12 103 VAL A O 1
ATOM 814 N N . ALA A 1 104 ? -4.330 -9.736 3.697 1.00 95.25 104 ALA A N 1
ATOM 815 C CA . ALA A 1 104 ? -4.127 -9.190 5.040 1.00 95.25 104 ALA A CA 1
ATOM 816 C C . ALA A 1 104 ? -5.205 -8.155 5.408 1.00 95.25 104 ALA A C 1
ATOM 818 O O . ALA A 1 104 ? -5.807 -8.238 6.480 1.00 95.25 104 ALA A O 1
ATOM 819 N N . VAL A 1 105 ? -5.509 -7.226 4.496 1.00 95.44 105 VAL A N 1
ATOM 820 C CA . VAL A 1 105 ? -6.580 -6.231 4.661 1.00 95.44 105 VAL A CA 1
ATOM 821 C C . VAL A 1 105 ? -7.927 -6.915 4.872 1.00 95.44 105 VAL A C 1
ATOM 823 O O . VAL A 1 105 ? -8.673 -6.525 5.772 1.00 95.44 105 VAL A O 1
ATOM 826 N N . PHE A 1 106 ? -8.248 -7.938 4.081 1.00 95.56 106 PHE A N 1
ATOM 827 C CA . PHE A 1 106 ? -9.498 -8.679 4.225 1.00 95.56 106 PHE A CA 1
ATOM 828 C C . PHE A 1 106 ? -9.612 -9.331 5.609 1.00 95.56 106 PHE A C 1
ATOM 830 O O . PHE A 1 106 ? -10.618 -9.141 6.294 1.00 95.56 106 PHE A O 1
ATOM 837 N N . ILE A 1 107 ? -8.565 -10.027 6.062 1.00 96.12 107 ILE A N 1
ATOM 838 C CA . ILE A 1 107 ? -8.534 -10.678 7.381 1.00 96.12 107 ILE A CA 1
ATOM 839 C C . ILE A 1 107 ? -8.728 -9.650 8.502 1.00 96.12 107 ILE A C 1
ATOM 841 O O . ILE A 1 107 ? -9.567 -9.861 9.381 1.00 96.12 107 ILE A O 1
ATOM 845 N N . ILE A 1 108 ? -8.009 -8.523 8.457 1.00 94.25 108 ILE A N 1
ATOM 846 C CA . ILE A 1 108 ? -8.126 -7.462 9.469 1.00 94.25 108 ILE A CA 1
ATOM 847 C C . ILE A 1 108 ? -9.552 -6.901 9.495 1.00 94.25 108 ILE A C 1
ATOM 849 O O . ILE A 1 108 ? -10.159 -6.841 10.560 1.00 94.25 108 ILE A O 1
ATOM 853 N N . ASN A 1 109 ? -10.135 -6.582 8.336 1.00 93.00 109 ASN A N 1
ATOM 854 C CA . ASN A 1 109 ? -11.501 -6.051 8.269 1.00 93.00 109 ASN A CA 1
ATOM 855 C C . ASN A 1 109 ? -12.551 -7.048 8.786 1.00 93.00 109 ASN A C 1
ATOM 857 O O . ASN A 1 109 ? -13.530 -6.646 9.418 1.00 93.00 109 ASN A O 1
ATOM 861 N N . VAL A 1 110 ? -12.363 -8.349 8.546 1.00 94.75 110 VAL A N 1
ATOM 862 C CA . VAL A 1 110 ? -13.240 -9.391 9.095 1.00 94.75 110 VAL A CA 1
ATOM 863 C C . VAL A 1 110 ? -13.152 -9.409 10.623 1.00 94.75 110 VAL A C 1
ATOM 865 O O . VAL A 1 110 ? -14.185 -9.417 11.300 1.00 94.75 110 VAL A O 1
ATOM 868 N N . ILE A 1 111 ? -11.939 -9.364 11.181 1.00 92.75 111 ILE A N 1
ATOM 869 C CA . ILE A 1 111 ? -11.725 -9.302 12.633 1.00 92.75 111 ILE A CA 1
ATOM 870 C C . ILE A 1 111 ? -12.350 -8.028 13.217 1.00 92.75 111 ILE A C 1
ATOM 872 O O . ILE A 1 111 ? -13.096 -8.114 14.198 1.00 92.75 111 ILE A O 1
ATOM 876 N N . ASP A 1 112 ? -12.124 -6.873 12.590 1.00 90.06 112 ASP A N 1
ATOM 877 C CA . ASP A 1 112 ? -12.710 -5.586 12.977 1.00 90.06 112 ASP A CA 1
ATOM 878 C C . ASP A 1 112 ? -14.230 -5.653 13.024 1.00 90.06 112 ASP A C 1
ATOM 880 O O . ASP A 1 112 ? -14.842 -5.267 14.022 1.00 90.06 112 ASP A O 1
ATOM 884 N N . TYR A 1 113 ? -14.852 -6.204 11.981 1.00 90.38 113 TYR A N 1
ATOM 885 C CA . TYR A 1 113 ? -16.297 -6.378 11.916 1.00 90.38 113 TYR A CA 1
ATOM 886 C C . TYR A 1 113 ? -16.820 -7.246 13.070 1.00 90.38 113 TYR A C 1
ATOM 888 O O . TYR A 1 113 ? -17.805 -6.887 13.728 1.00 90.3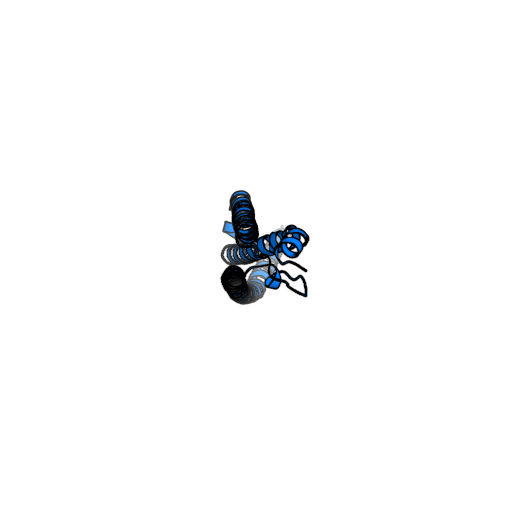8 113 TYR A O 1
ATOM 896 N N . TYR A 1 114 ? -16.154 -8.365 13.373 1.00 90.38 114 TYR A N 1
ATOM 897 C CA . TYR A 1 114 ? -16.544 -9.231 14.488 1.00 90.38 114 TYR A CA 1
ATOM 898 C C . TYR A 1 114 ? -16.374 -8.549 15.852 1.00 90.38 114 TYR A C 1
ATOM 900 O O . TYR A 1 114 ? -17.273 -8.639 16.701 1.00 90.38 114 TYR A O 1
ATOM 908 N N . LEU A 1 115 ? -15.263 -7.839 16.066 1.00 86.56 115 LEU A N 1
ATOM 909 C CA . LEU A 1 115 ? -15.007 -7.089 17.296 1.00 86.56 115 LEU A CA 1
ATOM 910 C C . LEU A 1 115 ? -16.021 -5.956 17.477 1.00 86.56 115 LEU A C 1
ATOM 912 O O . LEU A 1 115 ? -16.624 -5.842 18.548 1.00 86.56 115 LEU A O 1
ATOM 916 N N . LEU A 1 116 ? -16.293 -5.185 16.422 1.00 83.25 116 LEU A N 1
ATOM 917 C CA . LEU A 1 116 ? -17.314 -4.140 16.410 1.00 83.25 116 LEU A CA 1
ATOM 918 C C . LEU A 1 116 ? -18.697 -4.707 16.709 1.00 83.25 116 LEU A C 1
ATOM 920 O O . LEU A 1 116 ? -19.407 -4.156 17.544 1.00 83.25 116 LEU A O 1
ATOM 924 N N . ARG A 1 117 ? 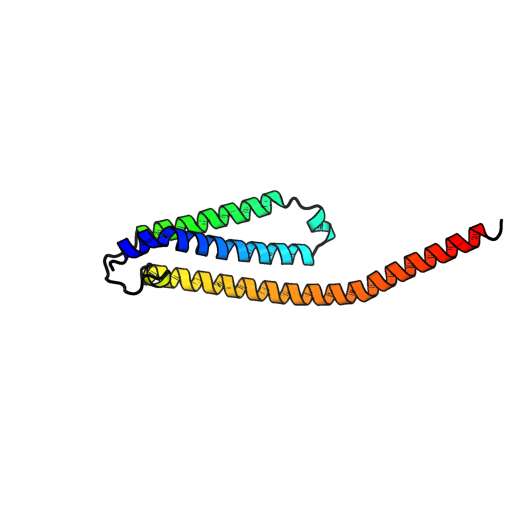-19.079 -5.842 16.116 1.00 84.31 117 ARG A N 1
ATOM 925 C CA . ARG A 1 117 ? -20.376 -6.481 16.388 1.00 84.31 117 ARG A CA 1
ATOM 926 C C . ARG A 1 117 ? -20.491 -6.948 17.842 1.00 84.31 117 ARG A C 1
ATOM 928 O O . ARG A 1 117 ? -21.559 -6.820 18.450 1.00 84.31 117 ARG A O 1
ATOM 935 N N . LYS A 1 118 ? -19.404 -7.460 18.430 1.00 81.56 118 LYS A N 1
ATOM 936 C CA . LYS A 1 118 ? -19.348 -7.859 19.848 1.00 81.56 118 LYS A CA 1
ATOM 937 C C . LYS A 1 118 ? -19.446 -6.646 20.776 1.00 81.56 118 LYS A C 1
ATOM 939 O O . LYS A 1 118 ? -20.180 -6.695 21.767 1.00 81.56 118 LYS A O 1
ATOM 944 N N . THR A 1 119 ? -18.738 -5.564 20.460 1.00 72.81 119 THR A N 1
ATOM 945 C CA . THR A 1 119 ? -18.783 -4.300 21.207 1.00 72.81 119 THR A CA 1
ATOM 946 C C . THR A 1 119 ? -20.131 -3.611 21.049 1.00 72.81 119 THR A C 1
ATOM 948 O O . THR A 1 119 ? -20.667 -3.148 22.041 1.00 72.81 119 THR A O 1
ATOM 951 N N . TRP A 1 120 ? -20.751 -3.642 19.869 1.00 67.81 120 TRP A N 1
ATOM 952 C CA . TRP A 1 120 ? -22.098 -3.126 19.621 1.00 67.81 120 TRP A CA 1
ATOM 953 C C . TRP A 1 120 ? -23.144 -3.840 20.471 1.00 67.81 120 TRP A C 1
ATOM 955 O O . TRP A 1 120 ? -23.948 -3.192 21.134 1.00 67.81 120 TRP A O 1
ATOM 965 N N . LYS A 1 121 ? -23.112 -5.181 20.521 1.00 67.75 121 LYS A N 1
ATOM 966 C CA . LYS A 1 121 ? -23.997 -5.943 21.414 1.00 67.75 121 LYS A CA 1
ATOM 967 C C . LYS A 1 121 ? -23.758 -5.560 22.876 1.00 67.75 121 LYS A C 1
ATOM 969 O O . LYS A 1 121 ? -24.723 -5.300 23.584 1.00 67.75 121 LYS A O 1
ATOM 974 N N . ARG A 1 122 ? -22.497 -5.448 23.317 1.00 61.47 122 ARG A N 1
ATOM 975 C CA . ARG A 1 122 ? -22.161 -5.006 24.683 1.00 61.47 122 ARG A CA 1
ATOM 976 C C . ARG A 1 122 ? -22.593 -3.573 24.971 1.00 61.47 122 ARG A C 1
ATOM 978 O O . ARG A 1 122 ? -23.194 -3.365 26.008 1.00 61.47 122 ARG A O 1
ATOM 985 N N . CYS A 1 123 ? -22.378 -2.616 24.074 1.00 58.41 123 CYS A N 1
ATOM 986 C CA . CYS A 1 123 ? -22.879 -1.248 24.191 1.00 58.41 123 CYS A CA 1
ATOM 987 C C . CYS A 1 123 ? -24.402 -1.207 24.160 1.00 58.41 123 CYS A C 1
ATOM 989 O O . CYS A 1 123 ? -24.975 -0.389 24.854 1.00 58.41 123 CYS A O 1
ATOM 991 N N . LYS A 1 124 ? -25.094 -2.104 23.458 1.00 51.53 124 LYS A N 1
ATOM 992 C CA . LYS A 1 124 ? -26.552 -2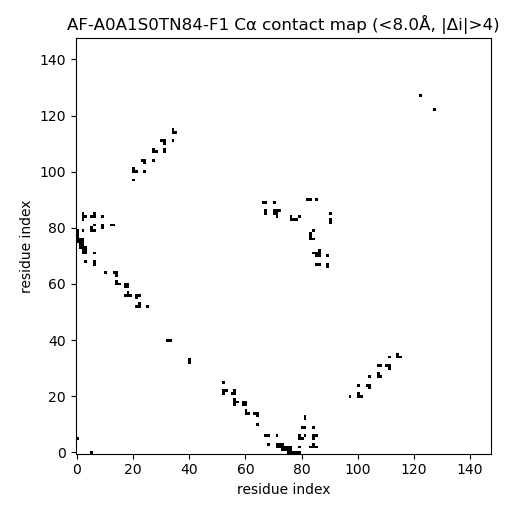.187 23.574 1.00 51.53 124 LYS A CA 1
ATOM 993 C C . LYS A 1 124 ? -26.976 -2.550 25.004 1.00 51.53 124 LYS A C 1
ATOM 995 O O . LYS A 1 124 ? -27.915 -1.950 25.498 1.00 51.53 124 LYS A O 1
ATOM 1000 N N . TYR A 1 125 ? -26.252 -3.431 25.700 1.00 47.84 125 TYR A N 1
ATOM 1001 C CA . TYR A 1 125 ? -26.514 -3.756 27.114 1.00 47.84 125 TYR A CA 1
ATOM 1002 C C . TYR A 1 125 ? -25.949 -2.721 28.108 1.00 47.84 125 TYR A C 1
ATOM 1004 O O . TYR A 1 125 ? -26.588 -2.422 29.109 1.00 47.84 125 TYR A O 1
ATOM 1012 N N . VAL A 1 126 ? -24.777 -2.139 27.839 1.00 50.81 126 VAL A N 1
ATOM 1013 C CA . VAL A 1 126 ? -24.076 -1.182 28.715 1.00 50.81 126 VAL A CA 1
ATOM 1014 C C . VAL A 1 126 ? -24.608 0.234 28.540 1.00 50.81 126 VAL A C 1
ATOM 1016 O O . VAL A 1 126 ? -24.757 0.916 29.535 1.00 50.81 126 VAL A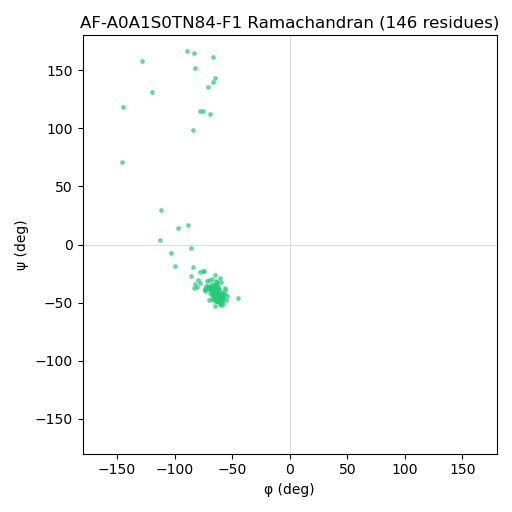 O 1
ATOM 1019 N N . CYS A 1 127 ? -24.957 0.673 27.331 1.00 44.53 127 CYS A N 1
ATOM 1020 C CA . CYS A 1 127 ? -25.657 1.938 27.088 1.00 44.53 127 CYS A CA 1
ATOM 1021 C C . CYS A 1 127 ? -27.096 1.849 27.606 1.00 44.53 127 CYS A C 1
ATOM 1023 O O . CYS A 1 127 ? -27.565 2.790 28.229 1.00 44.53 127 CYS A O 1
ATOM 1025 N N . PHE A 1 128 ? -27.761 0.691 27.490 1.00 43.44 128 PHE A N 1
ATOM 1026 C CA . PHE A 1 128 ? -29.024 0.461 28.198 1.00 43.44 128 PHE A CA 1
ATOM 1027 C C . PHE A 1 128 ? -28.836 0.502 29.723 1.00 43.44 128 PHE A C 1
ATOM 1029 O O . PHE A 1 128 ? -29.631 1.137 30.404 1.00 43.44 128 PHE A O 1
ATOM 1036 N N . SER A 1 129 ? -27.747 -0.063 30.261 1.00 43.72 129 SER A N 1
ATOM 1037 C CA . SER A 1 129 ? -27.397 0.031 31.688 1.00 43.72 129 SER A CA 1
ATOM 1038 C C . SER A 1 129 ? -27.028 1.458 32.129 1.00 43.72 129 SER A C 1
ATOM 1040 O O . SER A 1 129 ? -27.464 1.887 33.188 1.00 43.72 129 SER A O 1
ATOM 1042 N N . PHE A 1 130 ? -26.309 2.241 31.316 1.00 43.00 130 PHE A N 1
ATOM 1043 C CA . PHE A 1 130 ? -25.938 3.637 31.595 1.00 43.00 130 PHE A CA 1
ATOM 1044 C C . PHE A 1 130 ? -27.142 4.582 31.474 1.00 43.00 130 PHE A C 1
ATOM 1046 O O . PHE A 1 130 ? -27.284 5.506 32.272 1.00 43.00 130 PHE A O 1
ATOM 1053 N N . ILE A 1 131 ? -28.055 4.333 30.530 1.00 50.84 131 ILE A N 1
ATOM 1054 C CA . ILE A 1 131 ? -29.345 5.029 30.435 1.00 50.84 131 ILE A CA 1
ATOM 1055 C C . ILE A 1 131 ? -30.227 4.656 31.639 1.00 50.84 131 ILE A C 1
ATOM 1057 O O . ILE A 1 131 ? -30.800 5.537 32.270 1.00 50.84 131 ILE A O 1
ATOM 1061 N N . LEU A 1 132 ? -30.271 3.384 32.051 1.00 47.62 132 LEU A N 1
ATOM 1062 C CA . LEU A 1 132 ? -30.967 2.966 33.277 1.00 47.62 132 LEU A CA 1
ATOM 1063 C C . LEU A 1 132 ? -30.351 3.574 34.542 1.00 47.62 132 LEU A C 1
ATOM 1065 O O . LEU A 1 132 ? -31.096 4.009 35.412 1.00 47.62 132 LEU A O 1
ATOM 1069 N N . LEU A 1 133 ? -29.022 3.656 34.646 1.00 49.91 133 LEU A N 1
ATOM 1070 C CA . LEU A 1 133 ? -28.316 4.281 35.770 1.00 49.91 133 LEU A CA 1
ATOM 1071 C C . LEU A 1 133 ? -28.533 5.794 35.809 1.00 49.91 133 LEU A C 1
ATOM 1073 O O . LEU A 1 133 ? -28.795 6.334 36.880 1.00 49.91 133 LEU A O 1
ATOM 1077 N N . THR A 1 134 ? -28.507 6.481 34.666 1.00 51.38 134 THR A N 1
ATOM 1078 C CA . THR A 1 134 ? -28.823 7.919 34.602 1.00 51.38 134 THR A CA 1
ATOM 1079 C C . THR A 1 134 ? -30.299 8.192 34.907 1.00 51.38 134 THR A C 1
ATOM 1081 O O . THR A 1 134 ? -30.593 9.152 35.615 1.00 51.38 134 THR A O 1
ATOM 1084 N N . VAL A 1 135 ? -31.230 7.318 34.504 1.00 53.28 135 VAL A N 1
ATOM 1085 C CA . VAL A 1 135 ? -32.652 7.399 34.899 1.00 53.28 135 VAL A CA 1
ATOM 1086 C C . VAL A 1 135 ? -32.848 7.092 36.392 1.00 53.28 135 VAL A C 1
ATOM 1088 O O . VAL A 1 135 ? -33.586 7.810 37.068 1.00 53.28 135 VAL A O 1
ATOM 1091 N N . LYS A 1 136 ? -32.157 6.088 36.951 1.00 50.50 136 LYS A N 1
ATOM 1092 C CA . LYS A 1 136 ? -32.234 5.728 38.381 1.00 50.50 136 LYS A CA 1
ATOM 1093 C C . LYS A 1 136 ? -31.653 6.831 39.274 1.00 50.50 136 LYS A C 1
ATOM 1095 O O . LYS A 1 136 ? -32.258 7.178 40.286 1.00 50.50 136 LYS A O 1
ATOM 1100 N N . LEU A 1 137 ? -30.525 7.426 38.879 1.00 47.38 137 LEU A N 1
ATOM 1101 C CA . LEU A 1 137 ? -29.904 8.546 39.592 1.00 47.38 137 LEU A CA 1
ATOM 1102 C C . LEU A 1 137 ? -30.744 9.829 39.483 1.00 47.38 137 LEU A C 1
ATOM 1104 O O . LEU A 1 137 ? -30.914 10.526 40.481 1.00 47.38 137 LEU A O 1
ATOM 1108 N N . ARG A 1 138 ? -31.360 10.102 38.322 1.00 41.03 138 ARG A N 1
ATOM 1109 C CA . ARG A 1 138 ? -32.282 11.240 38.146 1.00 41.03 138 ARG A CA 1
ATOM 1110 C C . ARG A 1 138 ? -33.581 11.083 38.948 1.00 41.03 138 ARG A C 1
ATOM 1112 O O . ARG A 1 138 ? -34.097 12.069 39.464 1.00 41.03 138 ARG A O 1
ATOM 1119 N N . SER A 1 139 ? -34.084 9.857 39.108 1.00 45.78 139 SER A N 1
ATOM 1120 C CA . SER A 1 139 ? -35.259 9.556 39.942 1.00 45.78 139 SER A CA 1
ATOM 1121 C C . SER A 1 139 ? -34.983 9.732 41.443 1.00 45.78 139 SER A C 1
ATOM 1123 O O . SER A 1 139 ? -35.834 10.253 42.163 1.00 45.78 139 SER A O 1
ATOM 1125 N N . ASN A 1 140 ? -33.783 9.386 41.922 1.00 42.41 140 ASN A N 1
ATOM 1126 C CA . ASN A 1 140 ? -33.413 9.590 43.328 1.00 42.41 140 ASN A CA 1
ATOM 1127 C C . ASN A 1 140 ? -33.207 11.078 43.676 1.00 42.41 140 ASN A C 1
ATOM 1129 O O . ASN A 1 140 ? -33.668 11.534 44.720 1.00 42.41 140 ASN A O 1
ATOM 1133 N N . TYR A 1 141 ? -32.617 11.870 42.772 1.00 41.66 141 TYR A N 1
ATOM 1134 C CA . TYR A 1 141 ? -32.447 13.319 42.975 1.00 41.66 141 TYR A CA 1
ATOM 1135 C C . TYR A 1 141 ? -33.776 14.102 42.966 1.00 41.66 141 TYR A C 1
ATOM 1137 O O . TYR A 1 141 ? -33.906 15.109 43.658 1.00 41.66 141 TYR A O 1
ATOM 1145 N N . GLY A 1 142 ? -34.787 13.632 42.224 1.00 45.34 142 GLY A N 1
ATOM 1146 C CA . GLY A 1 142 ? -36.122 14.245 42.193 1.00 45.34 142 GLY A CA 1
ATOM 1147 C C . GLY A 1 142 ? -36.976 13.997 43.445 1.00 45.34 142 GLY A C 1
ATOM 1148 O O . GLY A 1 142 ? -37.876 14.784 43.725 1.00 45.34 142 GLY A O 1
ATOM 1149 N N . ASN A 1 143 ? -36.696 12.940 44.215 1.00 44.94 143 ASN A N 1
ATOM 1150 C CA . ASN A 1 143 ? -37.420 12.635 45.457 1.00 44.94 143 ASN A CA 1
ATOM 1151 C C . ASN A 1 143 ? -36.846 13.367 46.683 1.00 44.94 143 ASN A C 1
ATOM 1153 O O . ASN A 1 143 ? -37.591 13.679 47.607 1.00 44.94 143 ASN A O 1
ATOM 1157 N N . VAL A 1 144 ? -35.554 13.714 46.678 1.00 49.75 144 VAL A N 1
ATOM 1158 C CA . VAL A 1 144 ? -34.927 14.514 47.751 1.00 49.75 144 VAL A CA 1
ATOM 1159 C C . VAL A 1 144 ? -35.416 15.971 47.737 1.00 49.75 144 VAL A C 1
ATOM 1161 O O . VAL A 1 144 ? -35.546 16.584 48.791 1.00 49.75 144 VAL A O 1
ATOM 1164 N N . HIS A 1 145 ? -35.761 16.513 46.567 1.00 43.12 145 HIS A N 1
ATOM 1165 C CA . HIS A 1 145 ? -36.264 17.886 46.425 1.00 43.12 145 HIS A CA 1
ATOM 1166 C C . HIS A 1 145 ? -37.780 18.055 46.626 1.00 43.12 145 HIS A C 1
ATOM 1168 O O . HIS A 1 145 ? -38.259 19.182 46.573 1.00 43.12 145 HIS A O 1
ATOM 1174 N N . ARG A 1 146 ? -38.541 16.972 46.846 1.00 40.31 146 ARG A N 1
ATOM 1175 C CA . ARG A 1 146 ? -39.999 17.031 47.082 1.00 40.31 146 ARG A CA 1
ATOM 1176 C C . ARG A 1 146 ? -40.393 16.852 48.560 1.00 40.31 146 ARG A C 1
ATOM 1178 O O . ARG A 1 146 ? -41.554 17.032 48.892 1.00 40.31 146 ARG A O 1
ATOM 1185 N N . ASN A 1 147 ? -39.436 16.515 49.431 1.00 41.88 147 ASN A N 1
ATOM 1186 C CA . ASN A 1 147 ? -39.621 16.348 50.882 1.00 41.88 147 ASN A CA 1
ATOM 1187 C C . ASN A 1 147 ? -38.892 17.437 51.701 1.00 41.88 147 ASN A C 1
ATOM 1189 O O . ASN A 1 147 ? -38.446 17.182 52.820 1.00 41.88 147 ASN A O 1
ATOM 1193 N N . LYS A 1 148 ? -38.738 18.636 51.132 1.00 40.75 148 LYS A N 1
ATOM 1194 C CA . LYS A 1 148 ? -38.326 19.852 51.842 1.00 40.75 148 LYS A CA 1
ATOM 1195 C C . LYS A 1 148 ? -39.345 20.948 51.596 1.00 40.75 148 LYS A C 1
ATOM 1197 O O . LYS A 1 148 ? -39.766 21.067 50.426 1.00 40.75 148 LYS A O 1
#

Nearest PDB structures (foldseek):
  6bqh-assembly1_A  TM=7.470E-01  e=7.631E-02  Homo sapiens
  5zty-assembly1_A  TM=7.795E-01  e=1.250E+00  Homo sapiens
  6ak3-assembly1_A  TM=5.793E-01  e=1.392E+00  Homo sapiens
  6ak3-assembly1_B  TM=5.791E-01  e=1.469E+00  Homo sapiens
  7ul3-assembly1_A  TM=5.459E-01  e=6.989E+00  Homo sapiens

InterPro domains:
  IPR000276 G protein-coupled receptor, rhodopsin-like [PS00237] (19-35)
  IPR000276 G protein-coupled receptor, rhodopsin-like [SM01381] (1-141)
  IPR017452 GPCR, rhodopsin-like, 7TM [PS50262] (1-148)
  IPR019424 Serpentine type 7TM GPCR chemoreceptor Srsx [PF10320] (2-121)
  IPR047130 Serpentine type 7TM GPCR chemoreceptor Srsx, nematodes [PTHR23360] (2-118)

Secondary structure (DSSP, 8-state):
-BHHHHHHHHHHHHHHHHHHHHHHHHHHHHHHHHHH-HHHHTTS-SHHHHHHHHHHHHHHHHHHHHHHHHS----B-SS--HHHHS-HHHHHHHHHHHHHHHHHHHHHHHHHHHHHHHHHHHHHHHHHHHHHHHHHHHHHHHHHTS--